Protein AF-E5A256-F1 (afdb_monomer_lite)

pLDDT: mean 70.64, std 10.79, range [53.69, 90.88]

Radius of gyration: 30.12 Å; chains: 1; bounding box: 42×24×81 Å

Foldseek 3Di:
DDDPDCPDPVNVVVCVVPPDPDPDPDDPPPPDDDDDPDPPPPPVVVVVVVVVVVVVVVVVVVVVVD

Sequence (66 aa):
MERPPRHSIQNISAKRAGGKKVPRPYRKYHNQAHRKKTTNKEAGHVAAKASSFFVRATRAAFEALS

Organism: Leptosphaeria maculans (strain JN3 / isolate v23.1.3 / race Av1-4-5-6-7-8) (NCBI:txid985895)

Secondary structure (DSSP, 8-state):
-PPPPTTSHHHHHHHHHHS--SPPP-------------S-TTHHHHHHHHHHHHHHHHHHHHHHH-

Structure (mmCIF, N/CA/C/O backbone):
data_AF-E5A256-F1
#
_entry.id   AF-E5A256-F1
#
loop_
_atom_site.group_PDB
_atom_site.id
_atom_site.type_symbol
_atom_site.label_atom_id
_atom_site.label_alt_id
_atom_site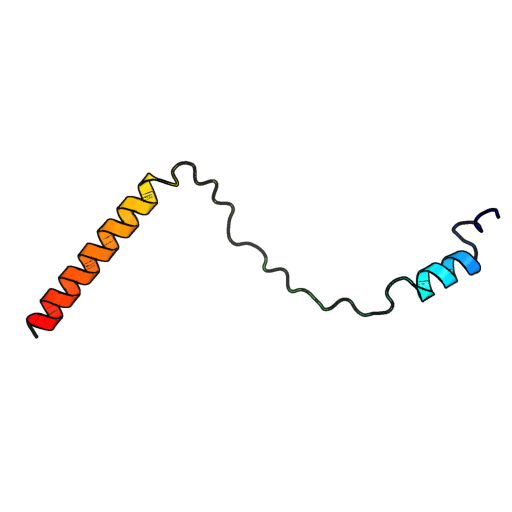.label_comp_id
_atom_site.label_asym_id
_atom_site.label_entity_id
_atom_site.label_seq_id
_atom_site.pdbx_PDB_ins_code
_atom_site.Cartn_x
_atom_site.Cartn_y
_atom_site.Cartn_z
_atom_site.occupancy
_atom_site.B_iso_or_equiv
_atom_site.auth_seq_id
_atom_site.auth_comp_id
_atom_site.auth_asym_id
_atom_site.auth_atom_id
_atom_site.pdbx_PDB_model_num
ATOM 1 N N . MET A 1 1 ? -21.716 14.128 40.312 1.00 62.31 1 MET A N 1
ATOM 2 C CA . MET A 1 1 ? -21.784 12.655 40.213 1.00 62.31 1 MET A CA 1
ATOM 3 C C . MET A 1 1 ? -20.370 12.108 40.192 1.00 62.31 1 MET A C 1
ATOM 5 O O . MET A 1 1 ? -19.645 12.385 39.242 1.00 62.31 1 MET A O 1
ATOM 9 N N . GLU A 1 2 ? -19.955 11.405 41.244 1.00 77.56 2 GLU A N 1
ATOM 10 C CA . GLU A 1 2 ? -18.654 10.731 41.272 1.00 77.56 2 GLU A CA 1
ATOM 11 C C . GLU A 1 2 ? -18.645 9.566 40.276 1.00 77.56 2 GLU A C 1
ATOM 13 O O . GLU A 1 2 ? -19.621 8.827 40.141 1.00 77.56 2 GLU A O 1
ATOM 18 N N . ARG A 1 3 ? -17.553 9.419 39.522 1.00 74.50 3 ARG A N 1
ATOM 19 C CA . ARG A 1 3 ? -17.426 8.336 38.544 1.00 74.50 3 ARG A CA 1
ATOM 20 C C . ARG A 1 3 ? -17.244 7.008 39.290 1.00 74.50 3 ARG A C 1
ATOM 22 O O . ARG A 1 3 ? -16.358 6.938 40.141 1.00 74.50 3 ARG A O 1
ATOM 29 N N . PRO A 1 4 ? -17.977 5.934 38.936 1.00 81.31 4 PRO A N 1
ATOM 30 C CA . PRO A 1 4 ? -17.816 4.655 39.610 1.00 81.31 4 PRO A CA 1
ATOM 31 C C . PRO A 1 4 ? -16.389 4.114 39.410 1.00 81.31 4 PRO A C 1
ATOM 33 O O . PRO A 1 4 ? -15.781 4.319 38.342 1.00 81.31 4 PRO A O 1
ATOM 36 N N . PRO A 1 5 ? -15.834 3.406 40.410 1.00 83.31 5 PRO A N 1
ATOM 37 C CA . PRO A 1 5 ? -14.438 2.991 40.412 1.00 83.31 5 PRO A CA 1
ATOM 38 C C . PRO A 1 5 ? -14.105 2.121 39.195 1.00 83.31 5 PRO A C 1
ATOM 40 O O . PRO A 1 5 ? -14.974 1.480 38.594 1.00 83.31 5 PRO A O 1
ATOM 43 N N . ARG A 1 6 ? -12.830 2.116 38.783 1.00 76.56 6 ARG A N 1
ATOM 44 C CA . ARG A 1 6 ? -12.379 1.512 37.509 1.00 76.56 6 ARG A CA 1
ATOM 45 C C . ARG A 1 6 ? -12.712 0.025 37.366 1.00 76.56 6 ARG A C 1
ATOM 47 O O . ARG A 1 6 ? -12.911 -0.426 36.239 1.00 76.56 6 ARG A O 1
ATOM 54 N N . HIS A 1 7 ? -12.770 -0.689 38.486 1.00 81.06 7 HIS A N 1
ATOM 55 C CA . HIS A 1 7 ? -13.064 -2.120 38.590 1.00 81.06 7 HIS A CA 1
ATOM 56 C C . HIS A 1 7 ? -14.552 -2.425 38.839 1.00 81.06 7 HIS A C 1
ATOM 58 O O . HIS A 1 7 ? -14.922 -3.589 38.946 1.00 81.06 7 HIS A O 1
ATOM 64 N N . SER A 1 8 ? -15.417 -1.411 38.952 1.00 83.50 8 SER A N 1
ATOM 65 C CA . SER A 1 8 ? -16.855 -1.635 39.133 1.00 83.50 8 SER A CA 1
ATOM 66 C C . SER A 1 8 ? -17.484 -2.270 37.894 1.00 83.50 8 SER A C 1
ATOM 68 O O . SER A 1 8 ? -17.138 -1.947 36.752 1.00 83.50 8 SER A O 1
ATOM 70 N N . ILE A 1 9 ? -18.478 -3.124 38.128 1.00 77.56 9 ILE A N 1
ATOM 71 C CA . ILE A 1 9 ? -19.256 -3.787 37.075 1.00 77.56 9 ILE A CA 1
ATOM 72 C C . ILE A 1 9 ? -19.893 -2.752 36.133 1.00 77.56 9 ILE A C 1
ATOM 74 O O . ILE A 1 9 ? -19.893 -2.946 34.921 1.00 77.56 9 ILE A O 1
ATOM 78 N N . GLN A 1 10 ? -20.345 -1.612 36.661 1.00 79.25 10 GLN A N 1
ATOM 79 C CA . GLN A 1 10 ? -20.928 -0.510 35.886 1.00 79.25 10 GLN A CA 1
ATOM 80 C C . GLN A 1 10 ? -19.920 0.109 34.899 1.00 79.25 10 GLN A C 1
ATOM 82 O O . GLN A 1 10 ? -20.239 0.304 33.726 1.00 79.25 10 GLN A O 1
ATOM 87 N N . ASN A 1 11 ? -18.677 0.358 35.330 1.00 75.69 11 ASN A N 1
ATOM 88 C CA . ASN A 1 11 ? -17.625 0.928 34.477 1.00 75.69 11 ASN A CA 1
ATOM 89 C C . ASN A 1 11 ? -17.108 -0.099 33.450 1.00 75.69 11 ASN A C 1
ATOM 91 O O . ASN A 1 11 ? -16.790 0.254 32.314 1.00 75.69 11 ASN A O 1
ATOM 95 N N . ILE A 1 12 ? -17.074 -1.385 33.815 1.00 72.31 12 ILE A N 1
ATOM 96 C CA . ILE A 1 12 ? -16.741 -2.488 32.899 1.00 72.31 12 ILE A CA 1
ATOM 97 C C . ILE A 1 12 ? -17.833 -2.656 31.836 1.00 72.31 12 ILE A C 1
ATOM 99 O O . ILE A 1 12 ? -17.522 -2.760 30.650 1.00 72.31 12 ILE A O 1
ATOM 103 N N . SER A 1 13 ? -19.101 -2.649 32.248 1.00 70.00 13 SER A N 1
ATOM 104 C CA . SER A 1 13 ? -20.256 -2.754 31.356 1.00 70.00 13 SER A CA 1
ATOM 105 C C . SER A 1 13 ? -20.294 -1.591 30.364 1.00 70.00 13 SER A C 1
ATOM 107 O O . SER A 1 13 ? -20.329 -1.824 29.158 1.00 70.00 13 SER A O 1
ATOM 109 N N . ALA A 1 14 ? -20.134 -0.349 30.835 1.00 70.62 14 ALA A N 1
ATOM 110 C CA . ALA A 1 14 ? -20.070 0.832 29.972 1.00 70.62 14 ALA A CA 1
ATOM 111 C C . ALA A 1 14 ? -18.916 0.762 28.950 1.00 70.62 14 ALA A C 1
ATOM 113 O O . ALA A 1 14 ? -19.099 1.077 27.773 1.00 70.62 14 ALA A O 1
ATOM 114 N N . LYS A 1 15 ? -17.731 0.286 29.367 1.00 68.38 15 LYS A N 1
ATOM 115 C CA . LYS A 1 15 ? -16.591 0.061 28.459 1.00 68.38 15 LYS A CA 1
ATOM 116 C C . LYS A 1 15 ? -16.866 -1.023 27.421 1.00 68.38 15 LYS A C 1
ATOM 118 O O . LYS A 1 15 ? -16.355 -0.917 26.315 1.00 68.38 15 LYS A O 1
ATOM 123 N N . ARG A 1 16 ? -17.642 -2.055 27.753 1.00 64.75 16 ARG A N 1
ATOM 124 C CA . ARG A 1 16 ? -18.018 -3.121 26.809 1.00 64.75 16 ARG A CA 1
ATOM 125 C C . ARG A 1 16 ? -19.131 -2.683 25.858 1.00 64.75 16 ARG A C 1
ATOM 127 O O . ARG A 1 16 ? -19.064 -3.021 24.683 1.00 64.75 16 ARG A O 1
ATOM 134 N N . ALA A 1 17 ? -20.100 -1.907 26.342 1.00 67.88 17 ALA A N 1
ATOM 135 C CA . ALA A 1 17 ? -21.198 -1.379 25.538 1.00 67.88 17 ALA A CA 1
ATOM 136 C C . ALA A 1 17 ? -20.710 -0.389 24.462 1.00 67.88 17 ALA A C 1
ATOM 138 O O . ALA A 1 17 ? -21.225 -0.402 23.350 1.00 67.88 17 ALA A O 1
ATOM 139 N N . GLY A 1 18 ? -19.680 0.418 24.757 1.00 60.81 18 GLY A N 1
ATOM 140 C CA . GLY A 1 18 ? -19.100 1.381 23.804 1.00 60.81 18 GLY A CA 1
ATOM 141 C C . GLY A 1 18 ? -17.741 0.996 23.197 1.00 60.81 18 GLY A C 1
ATOM 142 O O . GLY A 1 18 ? -17.246 1.686 22.308 1.00 60.81 18 GLY A O 1
ATOM 143 N N . GLY A 1 19 ? -17.093 -0.073 23.667 1.00 63.44 19 GLY A N 1
ATOM 144 C CA . GLY A 1 19 ? -15.685 -0.369 23.380 1.00 63.44 19 GLY A CA 1
ATOM 145 C C . GLY A 1 19 ? -15.470 -1.736 22.746 1.00 63.44 19 GLY A C 1
ATOM 146 O O . GLY A 1 19 ? -15.069 -2.684 23.412 1.00 63.44 19 GLY A O 1
A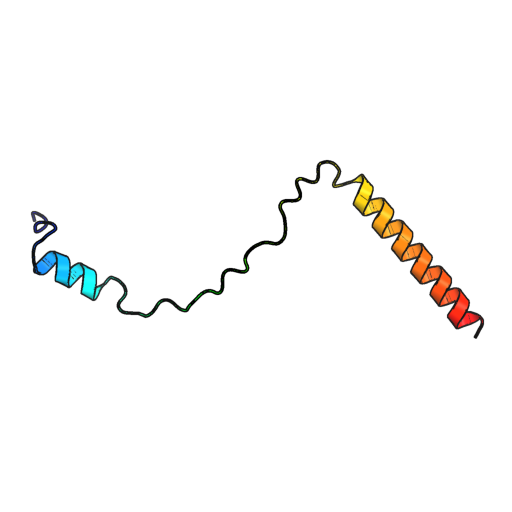TOM 147 N N . LYS A 1 20 ? -15.683 -1.795 21.427 1.00 66.06 20 LYS A N 1
ATOM 148 C CA . LYS A 1 20 ? -15.202 -2.828 20.488 1.00 66.06 20 LYS A CA 1
ATOM 149 C C . LYS A 1 20 ? -15.412 -4.283 20.933 1.00 66.06 20 LYS A C 1
ATOM 151 O O . LYS A 1 20 ? -14.459 -4.997 21.232 1.00 66.06 20 LYS A O 1
ATOM 156 N N . LYS A 1 21 ? -16.643 -4.770 20.762 1.00 60.03 21 LYS A N 1
ATOM 157 C CA . LYS A 1 21 ? -16.895 -6.178 20.399 1.00 60.03 21 LYS A CA 1
ATOM 158 C C . LYS A 1 21 ? -17.060 -6.352 18.879 1.00 60.03 21 LYS A C 1
ATOM 160 O O . LYS A 1 21 ? -17.743 -7.256 18.423 1.00 60.03 21 LYS A O 1
ATOM 165 N N . VAL A 1 22 ? -16.461 -5.460 18.090 1.00 63.12 22 VAL A N 1
ATOM 166 C CA . VAL A 1 22 ? -16.356 -5.622 16.636 1.00 63.12 22 VAL A CA 1
ATOM 167 C C . VAL A 1 22 ? -14.974 -6.209 16.371 1.00 63.12 22 VAL A C 1
ATOM 169 O O . VAL A 1 22 ? -13.988 -5.575 16.775 1.00 63.12 22 VAL A O 1
ATOM 172 N N . PRO A 1 23 ? -14.859 -7.397 15.749 1.00 68.00 23 PRO A N 1
ATOM 173 C CA . PRO A 1 23 ? -13.562 -7.899 15.323 1.00 68.00 23 PRO A CA 1
ATOM 174 C C . PRO A 1 23 ? -12.929 -6.835 14.425 1.00 68.00 23 PRO A C 1
ATOM 176 O O . PRO A 1 23 ? -13.500 -6.432 13.4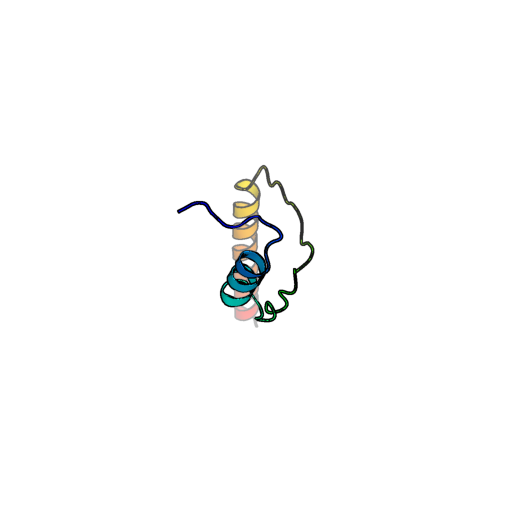12 1.00 68.00 23 PRO A O 1
ATOM 179 N N . ARG A 1 24 ? -11.776 -6.296 14.843 1.00 67.75 24 ARG A N 1
ATOM 180 C CA . ARG A 1 24 ? -11.041 -5.340 14.007 1.00 67.75 24 ARG A CA 1
ATOM 181 C C . ARG A 1 24 ? -10.685 -6.092 12.722 1.00 67.75 24 ARG A C 1
ATOM 183 O O . ARG A 1 24 ? -10.106 -7.172 12.845 1.00 67.75 24 ARG A O 1
ATOM 190 N N . PRO A 1 25 ? -11.000 -5.569 11.524 1.00 69.31 25 PRO A N 1
ATOM 191 C CA . PRO A 1 25 ? -10.567 -6.214 10.295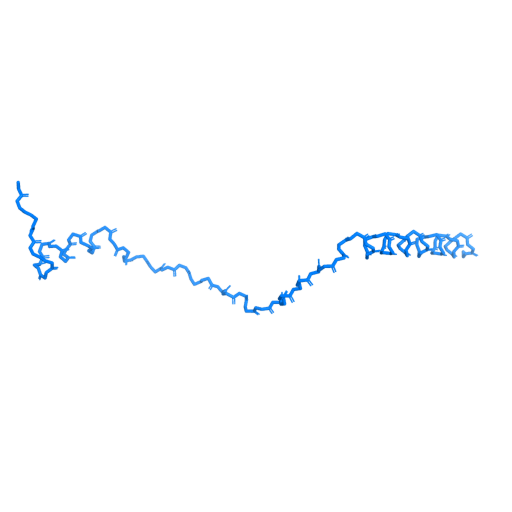 1.00 69.31 25 PRO A CA 1
ATOM 192 C C . PRO A 1 25 ? -9.047 -6.381 10.350 1.00 69.31 25 PRO A C 1
ATOM 194 O O . PRO A 1 25 ? -8.323 -5.433 10.680 1.00 69.31 25 PRO A O 1
ATOM 197 N N . TYR A 1 26 ? -8.578 -7.603 10.097 1.00 70.81 26 TYR A N 1
ATOM 198 C CA . TYR A 1 26 ? -7.158 -7.922 10.053 1.00 70.81 26 TYR A CA 1
ATOM 199 C C . TYR A 1 26 ? -6.501 -7.059 8.971 1.00 70.81 26 TYR A C 1
ATOM 201 O O . TYR A 1 26 ? -6.744 -7.239 7.779 1.00 70.81 26 TYR A O 1
ATOM 209 N N . ARG A 1 27 ? -5.689 -6.079 9.377 1.00 71.31 27 ARG A N 1
ATOM 210 C CA . ARG A 1 27 ? -4.869 -5.304 8.444 1.00 71.31 27 ARG A CA 1
ATOM 211 C C . ARG A 1 27 ? -3.568 -6.066 8.262 1.00 71.31 27 ARG A C 1
ATOM 213 O O . ARG A 1 27 ? -2.756 -6.115 9.182 1.00 71.31 27 ARG A O 1
ATOM 220 N N . LYS A 1 28 ? -3.374 -6.653 7.081 1.00 75.69 28 LYS A N 1
ATOM 221 C CA . LYS A 1 28 ? -2.085 -7.212 6.669 1.00 75.69 28 LYS A CA 1
ATOM 222 C C . LYS A 1 28 ? -1.080 -6.060 6.644 1.00 75.69 28 LYS A C 1
ATOM 224 O O . LYS A 1 28 ? -1.110 -5.219 5.748 1.00 75.69 28 LYS A O 1
ATOM 229 N N . TYR A 1 29 ? -0.241 -5.963 7.668 1.00 68.44 29 TYR A N 1
ATOM 230 C CA . TYR A 1 29 ? 0.893 -5.054 7.627 1.00 68.44 29 TYR A CA 1
ATOM 231 C C . TYR A 1 29 ? 1.847 -5.593 6.562 1.00 68.44 29 TYR A C 1
ATOM 233 O O . TYR A 1 29 ? 2.400 -6.682 6.708 1.00 68.44 29 TYR A O 1
ATOM 241 N N . HIS A 1 30 ? 2.001 -4.859 5.462 1.00 65.06 30 HIS A N 1
ATOM 242 C CA . HIS A 1 30 ? 3.098 -5.104 4.538 1.00 65.06 30 HIS A CA 1
ATOM 243 C C . HIS A 1 30 ? 4.388 -4.732 5.264 1.00 65.06 30 HIS A C 1
ATOM 245 O O . HIS A 1 30 ? 4.738 -3.559 5.394 1.00 65.06 30 HIS A O 1
ATOM 251 N N . ASN A 1 31 ? 5.058 -5.749 5.804 1.00 60.03 31 ASN A N 1
ATOM 252 C CA . ASN A 1 31 ? 6.390 -5.599 6.351 1.00 60.03 31 ASN A CA 1
ATOM 253 C C . ASN A 1 31 ? 7.354 -5.277 5.206 1.00 60.03 31 ASN A C 1
ATOM 255 O O . ASN A 1 31 ? 7.617 -6.108 4.348 1.00 60.03 31 ASN A O 1
ATOM 259 N N . GLN A 1 32 ? 7.872 -4.053 5.281 1.00 63.03 32 GLN A N 1
ATOM 260 C CA . GLN A 1 32 ? 9.168 -3.602 4.787 1.00 63.03 32 GLN A CA 1
ATOM 261 C C . GLN A 1 32 ? 9.404 -3.630 3.270 1.00 63.03 32 GLN A C 1
ATOM 263 O O . GLN A 1 32 ? 9.795 -4.632 2.689 1.00 63.03 32 GLN A O 1
ATOM 268 N N . ALA A 1 33 ? 9.379 -2.436 2.678 1.00 56.75 33 ALA A N 1
ATOM 269 C CA . ALA A 1 33 ? 10.326 -2.089 1.627 1.00 56.75 33 ALA A CA 1
ATOM 270 C C . ALA A 1 33 ? 10.972 -0.738 1.973 1.00 56.75 33 ALA A C 1
ATOM 272 O O . ALA A 1 33 ? 10.473 0.331 1.648 1.00 56.75 33 ALA A O 1
ATOM 273 N N . HIS A 1 34 ? 12.081 -0.844 2.703 1.00 56.38 34 HIS A N 1
ATOM 274 C CA . HIS A 1 34 ? 13.236 0.054 2.702 1.00 56.38 34 HIS A CA 1
ATOM 275 C C . HIS A 1 34 ? 13.026 1.545 3.015 1.00 56.38 34 HIS A C 1
ATOM 277 O O . HIS A 1 34 ? 12.639 2.363 2.184 1.00 56.38 34 HIS A O 1
ATOM 283 N N . ARG A 1 35 ? 13.540 1.931 4.192 1.00 60.31 35 ARG A N 1
ATOM 284 C CA . ARG A 1 35 ? 14.265 3.198 4.356 1.00 60.31 35 ARG A CA 1
ATOM 285 C C . ARG A 1 35 ? 15.149 3.435 3.122 1.00 60.31 35 ARG A C 1
ATOM 287 O O . ARG A 1 35 ? 16.172 2.777 2.969 1.00 60.31 35 ARG A O 1
ATOM 294 N N . LYS A 1 36 ? 14.821 4.429 2.302 1.00 57.38 36 LYS A N 1
ATOM 295 C CA . LYS A 1 36 ? 15.827 5.163 1.531 1.00 57.38 36 LYS A CA 1
ATOM 296 C C . LYS A 1 36 ? 15.794 6.612 1.997 1.00 57.38 36 LYS A C 1
ATOM 298 O O . LYS A 1 36 ? 14.978 7.409 1.546 1.00 57.38 36 LYS A O 1
ATOM 303 N N . LYS A 1 37 ? 16.695 6.955 2.925 1.00 57.84 37 LYS A N 1
ATOM 304 C CA . LYS A 1 37 ? 17.188 8.333 3.027 1.00 57.84 37 LYS A CA 1
ATOM 305 C C . LYS A 1 37 ? 17.889 8.613 1.696 1.00 57.84 37 LYS A C 1
ATOM 307 O O . LYS A 1 37 ? 19.033 8.220 1.519 1.00 57.84 37 LYS A O 1
ATOM 312 N N . THR A 1 38 ? 17.192 9.216 0.741 1.00 56.06 38 THR A N 1
ATOM 313 C CA . THR A 1 38 ? 17.829 9.788 -0.447 1.00 56.06 38 THR A CA 1
ATOM 314 C C . THR A 1 38 ? 18.121 11.250 -0.146 1.00 56.06 38 THR A C 1
ATOM 316 O O . THR A 1 38 ? 17.319 12.135 -0.446 1.00 56.06 38 THR A O 1
ATOM 319 N N . THR A 1 39 ? 19.263 11.512 0.475 1.00 56.31 39 THR A N 1
ATOM 320 C CA . THR A 1 39 ? 20.033 12.694 0.083 1.00 56.31 39 THR A CA 1
ATOM 321 C C . THR A 1 39 ? 20.348 12.519 -1.410 1.00 56.31 39 THR A C 1
ATOM 323 O O . THR A 1 39 ? 20.738 11.422 -1.806 1.00 56.31 39 THR A O 1
ATOM 326 N N . ASN A 1 40 ? 20.099 13.546 -2.233 1.00 55.53 40 ASN A N 1
ATOM 327 C CA . ASN A 1 40 ? 20.212 13.575 -3.710 1.00 55.53 40 ASN A CA 1
ATOM 328 C C . ASN A 1 40 ? 18.947 13.189 -4.514 1.00 55.53 40 ASN A C 1
ATOM 330 O O . ASN A 1 40 ? 19.028 12.456 -5.499 1.00 55.53 40 ASN A O 1
ATOM 334 N N . LYS A 1 41 ? 17.764 13.710 -4.149 1.00 54.81 41 LYS A N 1
ATOM 335 C CA . LYS A 1 41 ? 16.535 13.562 -4.966 1.00 54.81 41 LYS A CA 1
ATOM 336 C C . LYS A 1 41 ? 16.572 14.281 -6.324 1.00 54.81 41 LYS A C 1
ATOM 338 O O . LYS A 1 41 ? 15.727 13.996 -7.164 1.00 54.81 41 LYS A O 1
ATOM 343 N N 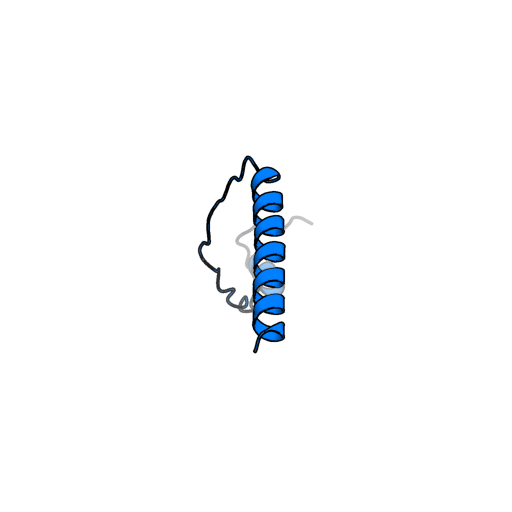. GLU A 1 42 ? 17.533 15.167 -6.565 1.00 55.47 42 GLU A N 1
ATOM 344 C CA . GLU A 1 42 ? 17.555 15.984 -7.786 1.00 55.47 42 GLU A CA 1
ATOM 345 C C . GLU A 1 42 ? 18.399 15.356 -8.907 1.00 55.47 42 GLU A C 1
ATOM 347 O O . GLU A 1 42 ? 17.941 15.279 -10.045 1.00 55.47 42 GLU A O 1
ATOM 352 N N . ALA A 1 43 ? 19.566 14.779 -8.598 1.00 53.69 43 ALA A N 1
ATOM 353 C CA . ALA A 1 43 ? 20.457 14.214 -9.620 1.00 53.69 43 ALA A CA 1
ATOM 354 C C . ALA A 1 43 ? 19.905 12.931 -10.282 1.00 53.69 43 ALA A C 1
ATOM 356 O O . ALA A 1 43 ? 19.993 12.758 -11.498 1.00 53.69 43 ALA A O 1
ATOM 357 N N . GLY A 1 44 ? 19.282 12.035 -9.504 1.00 55.53 44 GLY A N 1
ATOM 358 C CA . GLY A 1 44 ? 18.751 10.766 -10.026 1.00 55.53 44 GLY A CA 1
ATOM 359 C C . GLY A 1 44 ? 17.511 10.931 -10.912 1.00 55.53 44 GLY A C 1
ATOM 360 O O . GLY A 1 44 ? 17.310 10.160 -11.850 1.00 55.53 44 GLY A O 1
ATOM 361 N N . HIS A 1 45 ? 16.695 11.958 -10.655 1.00 59.97 45 HIS A N 1
ATOM 362 C CA . HIS A 1 45 ? 15.488 12.220 -11.439 1.00 59.97 45 HIS A CA 1
ATOM 363 C C . HIS A 1 45 ? 15.805 12.699 -12.858 1.00 59.97 45 HIS A C 1
ATOM 365 O O . HIS A 1 45 ? 15.088 12.343 -13.795 1.00 59.97 45 HIS A O 1
ATOM 371 N N . VAL A 1 46 ? 16.878 13.476 -13.023 1.00 60.91 46 VAL A N 1
ATOM 372 C CA . VAL A 1 46 ? 17.322 13.966 -14.334 1.00 60.91 46 VAL A CA 1
ATOM 373 C C . VAL A 1 46 ? 17.912 12.824 -15.162 1.00 60.91 46 VAL A C 1
ATOM 375 O O . VAL A 1 46 ? 17.515 12.646 -16.312 1.00 60.91 46 VAL A O 1
ATOM 378 N N . ALA A 1 47 ? 18.765 11.985 -14.563 1.00 66.31 47 ALA A N 1
ATOM 379 C CA . ALA A 1 47 ? 19.341 10.824 -15.243 1.00 66.31 47 ALA A CA 1
ATOM 380 C C . ALA A 1 47 ? 18.268 9.814 -15.695 1.00 66.31 47 ALA A C 1
ATOM 382 O O . ALA A 1 47 ? 18.309 9.332 -16.826 1.00 66.31 47 ALA A O 1
ATOM 383 N N . ALA A 1 48 ? 17.266 9.546 -14.847 1.00 69.75 48 ALA A N 1
ATOM 384 C CA . ALA A 1 48 ? 16.160 8.647 -15.183 1.00 69.75 48 ALA A CA 1
ATOM 385 C C . ALA A 1 48 ? 15.256 9.199 -16.300 1.00 69.75 48 ALA A C 1
ATOM 387 O O . ALA A 1 48 ? 14.771 8.443 -17.140 1.00 69.75 48 ALA A O 1
ATOM 388 N N . LYS A 1 49 ? 15.041 10.522 -16.344 1.00 72.31 49 LYS A N 1
ATOM 389 C CA . LYS A 1 49 ? 14.315 11.153 -17.455 1.00 72.31 49 LYS A CA 1
ATOM 390 C C . LYS A 1 49 ? 15.117 11.054 -18.753 1.00 72.31 49 LYS A C 1
ATOM 392 O O . LYS A 1 49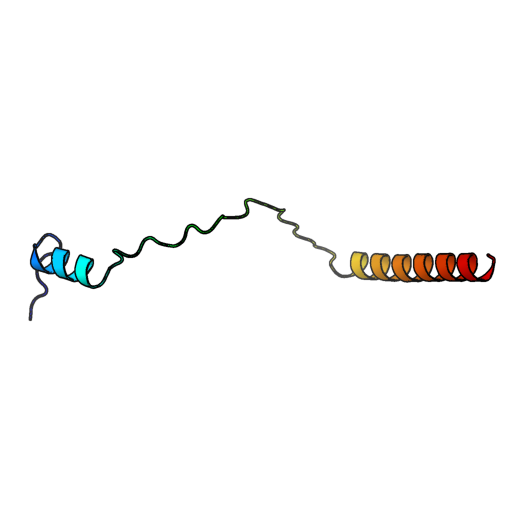 ? 14.563 10.610 -19.755 1.00 72.31 49 LYS A O 1
ATOM 397 N N . ALA A 1 50 ? 16.406 11.392 -18.737 1.00 73.00 50 ALA A N 1
ATOM 398 C CA . ALA A 1 50 ? 17.255 11.362 -19.929 1.00 73.00 50 ALA A CA 1
ATOM 399 C C . ALA A 1 50 ? 17.345 9.959 -20.561 1.00 73.00 50 ALA A C 1
ATOM 401 O O . ALA A 1 50 ? 17.174 9.819 -21.773 1.00 73.00 50 ALA A O 1
ATOM 402 N N . SER A 1 51 ? 17.519 8.911 -19.749 1.00 76.31 51 SER A N 1
ATOM 403 C CA . SER A 1 51 ? 17.571 7.533 -20.255 1.00 76.31 51 SER A CA 1
ATOM 404 C C . SER A 1 51 ? 16.242 7.082 -20.870 1.00 76.31 51 SER A C 1
ATOM 406 O O . SER A 1 51 ? 16.241 6.413 -21.902 1.00 76.31 51 SER A O 1
ATOM 408 N N . SER A 1 52 ? 15.106 7.502 -20.300 1.00 79.00 52 SER A N 1
ATOM 409 C CA . SER A 1 52 ? 13.784 7.169 -20.843 1.00 79.00 52 SER A CA 1
ATOM 410 C C . SER A 1 52 ? 13.537 7.773 -22.232 1.00 79.00 52 SER A C 1
ATOM 412 O O . SER A 1 52 ? 12.982 7.098 -23.100 1.00 79.00 52 SER A O 1
ATOM 414 N N . PHE A 1 53 ? 14.001 9.005 -22.480 1.00 84.38 53 PHE A N 1
ATOM 415 C CA . PHE A 1 53 ? 13.900 9.634 -23.799 1.00 84.38 53 PHE A CA 1
ATOM 416 C C . PHE A 1 53 ? 14.787 8.933 -24.828 1.00 84.38 53 PHE A C 1
ATOM 418 O O . PHE A 1 53 ? 14.334 8.687 -25.944 1.00 84.38 53 PHE A O 1
ATOM 425 N N . PHE A 1 54 ? 16.007 8.556 -24.438 1.00 86.12 54 PHE A N 1
ATOM 426 C CA . PHE A 1 54 ? 16.928 7.840 -25.318 1.00 86.12 54 PHE A CA 1
ATOM 427 C C . PHE A 1 54 ? 16.363 6.484 -25.756 1.00 86.12 54 PHE A C 1
ATOM 429 O O . PHE A 1 54 ? 16.297 6.205 -26.949 1.00 86.12 54 PHE A O 1
ATOM 436 N N . VAL A 1 55 ? 15.871 5.677 -24.809 1.00 88.19 55 VAL A N 1
ATOM 437 C CA . VAL A 1 55 ? 15.266 4.365 -25.106 1.00 88.19 55 VAL A CA 1
ATOM 438 C C . VAL A 1 55 ? 14.040 4.502 -26.010 1.00 88.19 55 VAL A C 1
ATOM 440 O O . VAL A 1 55 ? 13.822 3.684 -26.902 1.00 88.19 55 VAL A O 1
ATOM 443 N N . ARG A 1 56 ? 13.226 5.543 -25.804 1.00 88.31 56 ARG A N 1
ATOM 444 C CA . ARG A 1 56 ? 12.049 5.771 -26.646 1.00 88.31 56 ARG A CA 1
ATOM 445 C C . ARG A 1 56 ? 12.438 6.160 -28.074 1.00 88.31 56 ARG A C 1
ATOM 447 O O . ARG A 1 56 ? 11.798 5.696 -29.012 1.00 88.31 56 ARG A O 1
ATOM 454 N N . ALA A 1 57 ? 13.480 6.973 -28.234 1.00 89.00 57 ALA A N 1
ATOM 455 C CA . ALA A 1 57 ? 13.985 7.382 -29.541 1.00 89.00 57 ALA A CA 1
ATOM 456 C C . ALA A 1 57 ? 14.609 6.210 -30.314 1.00 89.00 57 ALA A C 1
ATOM 458 O O . ALA A 1 57 ? 14.304 6.031 -31.489 1.00 89.00 57 ALA A O 1
ATOM 459 N N . THR A 1 58 ? 15.427 5.380 -29.660 1.00 88.88 58 THR A N 1
ATOM 460 C CA . THR A 1 58 ? 16.057 4.221 -30.313 1.00 88.88 58 THR A CA 1
ATOM 461 C C . THR A 1 58 ? 15.033 3.174 -30.728 1.00 88.88 58 THR A C 1
ATOM 463 O O . THR A 1 58 ? 15.134 2.624 -31.821 1.00 88.88 58 THR A O 1
ATOM 466 N N . ARG A 1 59 ? 14.008 2.940 -29.902 1.00 90.88 59 ARG A N 1
ATOM 467 C CA . ARG A 1 59 ? 12.907 2.043 -30.258 1.00 90.88 59 ARG A CA 1
ATOM 468 C C . ARG A 1 59 ? 12.104 2.560 -31.451 1.00 90.88 59 ARG A C 1
ATOM 470 O O . ARG A 1 59 ? 11.853 1.790 -32.366 1.00 90.88 59 ARG A O 1
ATOM 477 N N . ALA A 1 60 ? 11.753 3.846 -31.466 1.00 87.75 60 ALA A N 1
ATOM 478 C CA . ALA A 1 60 ? 11.043 4.446 -32.594 1.00 87.75 60 ALA A CA 1
ATOM 479 C C . ALA A 1 60 ? 11.873 4.403 -33.888 1.00 87.75 60 ALA A C 1
ATOM 481 O O . ALA A 1 60 ? 11.331 4.141 -34.953 1.00 87.75 60 ALA A O 1
ATOM 482 N N . ALA A 1 61 ? 13.190 4.614 -33.799 1.00 88.50 61 ALA A N 1
ATOM 483 C CA . ALA A 1 61 ? 14.084 4.489 -34.946 1.00 88.50 61 ALA A CA 1
ATOM 484 C C . ALA A 1 61 ? 14.156 3.047 -35.471 1.00 88.50 61 ALA A C 1
ATOM 486 O O . ALA A 1 61 ? 14.204 2.846 -36.677 1.00 88.50 61 ALA A O 1
ATOM 487 N N . PHE A 1 62 ? 14.137 2.054 -34.578 1.00 90.25 62 PHE A N 1
ATOM 488 C CA . PHE A 1 62 ? 14.140 0.644 -34.960 1.00 90.25 62 PHE A CA 1
ATOM 489 C C . PHE A 1 62 ? 12.811 0.218 -35.595 1.00 90.25 62 PHE A C 1
ATOM 491 O O . PHE A 1 62 ? 12.820 -0.431 -36.632 1.00 90.25 62 PHE A O 1
ATOM 498 N N . GLU A 1 63 ? 11.682 0.639 -35.018 1.00 80.50 63 GLU A N 1
ATOM 499 C CA . GLU A 1 63 ? 10.344 0.410 -35.584 1.00 80.50 63 GLU A CA 1
ATOM 500 C C . GLU A 1 63 ? 10.141 1.144 -36.922 1.00 80.50 63 GLU A C 1
ATOM 502 O O . GLU A 1 63 ? 9.377 0.680 -37.753 1.00 80.50 63 GLU A O 1
ATOM 507 N N . ALA A 1 64 ? 10.829 2.266 -37.158 1.00 75.00 64 ALA A N 1
ATOM 508 C CA . ALA A 1 64 ? 10.808 2.961 -38.448 1.00 75.00 64 ALA A CA 1
ATOM 509 C C . ALA A 1 64 ? 11.729 2.325 -39.506 1.00 75.00 64 ALA A C 1
ATOM 511 O O . ALA A 1 64 ? 11.589 2.630 -40.690 1.00 75.00 64 ALA A O 1
ATOM 512 N N . LEU A 1 65 ? 12.695 1.499 -39.087 1.00 71.69 65 LEU A N 1
ATOM 513 C CA . LEU A 1 65 ? 13.609 0.783 -39.981 1.00 71.69 65 LEU A CA 1
ATOM 514 C C . LEU A 1 65 ? 13.116 -0.629 -40.335 1.00 71.69 65 LEU A C 1
ATOM 516 O O . LEU A 1 65 ? 13.615 -1.193 -41.308 1.00 71.69 65 LEU A O 1
ATOM 520 N N . SER A 1 66 ? 12.208 -1.203 -39.533 1.00 59.78 66 SER A N 1
ATOM 521 C CA . SER A 1 66 ? 11.557 -2.498 -39.786 1.00 59.78 66 SER A CA 1
ATOM 522 C C . SER A 1 66 ? 10.300 -2.340 -40.627 1.00 59.78 66 SER A C 1
ATOM 524 O O . SER A 1 66 ? 10.134 -3.133 -41.576 1.00 59.78 66 SER A O 1
#